Protein AF-A0A5C3NF71-F1 (afdb_monomer_lite)

Organism: NCBI:txid5364

Sequence (97 aa):
MARTNMRYGSNHGHPTTAIEKTVRPSHRKGVQSKKTTFVRSVIREVAGFSPYERRVMELLRNSKVSIVIRALVVGPLGLSRTMDRDMLGGESRMDSA

Foldseek 3Di:
DFADCDPDDPSHDDGDDDDDDDDDPVNCPPDDDPVNLVVVVVCCVVVPDDPVVVVLVVCVVVVVVVVSCCCQPVDPPNNVPPVVPVVPPPPDPDDDD

Structure (mmCIF, N/CA/C/O backbone):
data_AF-A0A5C3NF71-F1
#
_entry.id   AF-A0A5C3NF71-F1
#
loop_
_atom_site.group_PDB
_atom_site.id
_atom_site.type_symbol
_atom_site.label_atom_id
_atom_site.label_alt_id
_atom_site.label_comp_id
_atom_site.label_asym_id
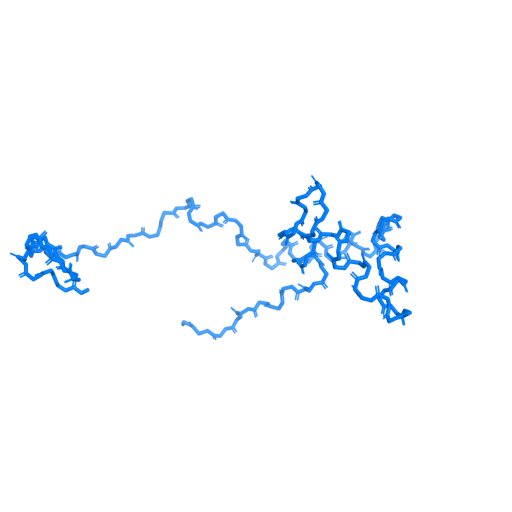_atom_site.label_entity_id
_atom_site.label_seq_id
_atom_site.pdbx_PDB_ins_code
_atom_site.Cartn_x
_atom_site.Cartn_y
_atom_site.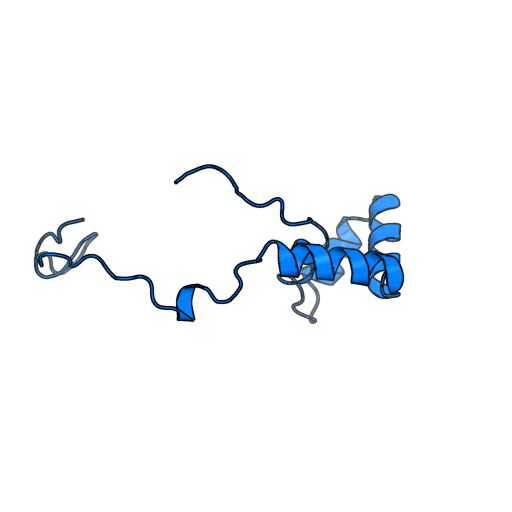Cartn_z
_atom_site.occupancy
_atom_site.B_iso_or_equiv
_atom_site.auth_seq_id
_atom_site.auth_comp_id
_atom_site.auth_asym_id
_atom_site.auth_atom_id
_atom_site.pdbx_PDB_model_num
ATOM 1 N N . MET A 1 1 ? -11.841 6.376 23.351 1.00 67.19 1 MET A N 1
ATOM 2 C CA . MET A 1 1 ? -11.364 7.331 24.373 1.00 67.19 1 MET A CA 1
ATOM 3 C C . MET A 1 1 ? -12.515 8.246 24.756 1.00 67.19 1 MET A C 1
ATOM 5 O O . MET A 1 1 ? -13.154 8.779 23.852 1.00 67.19 1 MET A O 1
ATOM 9 N N . ALA A 1 2 ? -12.819 8.381 26.047 1.00 78.88 2 ALA A N 1
ATOM 10 C CA . ALA A 1 2 ? -13.854 9.303 26.517 1.00 78.88 2 ALA A CA 1
ATOM 11 C C . ALA A 1 2 ? -13.391 10.763 26.343 1.00 78.88 2 ALA A C 1
ATOM 13 O O . ALA A 1 2 ? -12.205 11.055 26.502 1.00 78.88 2 ALA A O 1
ATOM 14 N N . ARG A 1 3 ? -14.311 11.665 25.976 1.00 86.31 3 ARG A N 1
ATOM 15 C CA . ARG A 1 3 ? -14.013 13.100 25.825 1.00 86.31 3 ARG A CA 1
ATOM 16 C C . ARG A 1 3 ? -14.035 13.806 27.179 1.00 86.31 3 ARG A C 1
ATOM 18 O O . ARG A 1 3 ? -14.844 13.462 28.031 1.00 86.31 3 ARG A O 1
ATOM 25 N N . THR A 1 4 ? -13.164 14.793 27.363 1.00 85.12 4 THR A N 1
ATOM 26 C CA . THR A 1 4 ? -12.869 15.424 28.664 1.00 85.12 4 THR A CA 1
ATOM 27 C C . THR A 1 4 ? -13.690 16.684 28.959 1.00 85.12 4 THR A C 1
A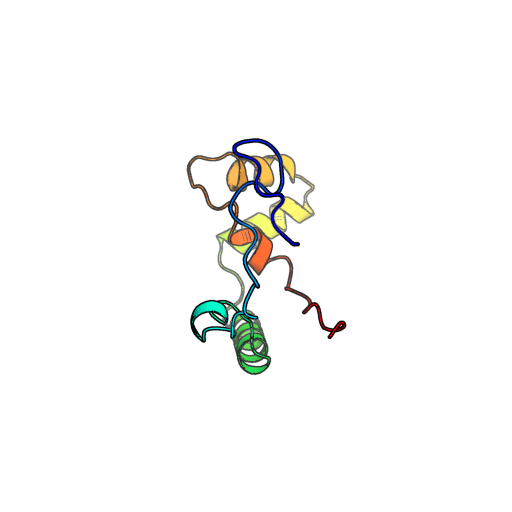TOM 29 O O . THR A 1 4 ? -13.377 17.404 29.900 1.00 85.12 4 THR A O 1
ATOM 32 N N . ASN A 1 5 ? -14.741 16.976 28.180 1.00 85.19 5 ASN A N 1
ATOM 33 C CA . ASN A 1 5 ? -15.589 18.172 28.324 1.00 85.19 5 ASN A CA 1
ATOM 34 C C . ASN A 1 5 ? -14.828 19.514 28.307 1.00 85.19 5 ASN A C 1
ATOM 36 O O . ASN A 1 5 ? -15.313 20.521 28.813 1.00 85.19 5 ASN A O 1
ATOM 40 N N . MET A 1 6 ? -13.625 19.540 27.732 1.00 88.69 6 MET A N 1
ATOM 41 C CA . MET A 1 6 ? -12.830 20.757 27.573 1.00 88.69 6 MET A CA 1
ATOM 42 C C . MET A 1 6 ? -13.089 21.396 26.205 1.00 88.69 6 MET A C 1
ATOM 44 O O . MET A 1 6 ? -13.404 20.695 25.241 1.00 88.69 6 MET A O 1
ATOM 48 N N . ARG A 1 7 ? -12.951 22.728 26.107 1.00 81.75 7 ARG A N 1
ATOM 49 C CA . ARG A 1 7 ? -13.132 23.487 24.851 1.00 81.75 7 ARG A CA 1
ATOM 50 C C . ARG A 1 7 ? -11.934 23.367 23.900 1.00 81.75 7 ARG A C 1
ATOM 52 O O . ARG A 1 7 ? -12.110 23.452 22.691 1.00 81.75 7 ARG A O 1
ATOM 59 N N . TYR A 1 8 ? -10.734 23.175 24.437 1.00 88.38 8 TYR A N 1
ATOM 60 C CA . TYR A 1 8 ? -9.474 23.048 23.700 1.00 88.38 8 TYR A CA 1
ATOM 61 C C . TYR A 1 8 ? -8.615 21.930 24.311 1.00 88.38 8 TYR A C 1
ATOM 63 O O . TYR A 1 8 ? -8.908 21.446 25.404 1.00 88.38 8 TYR A O 1
ATOM 71 N N . GLY A 1 9 ? -7.567 21.508 23.600 1.00 86.75 9 GLY A N 1
ATOM 72 C CA . GLY A 1 9 ? -6.698 20.395 24.000 1.00 86.75 9 GLY A CA 1
ATOM 73 C C . GLY A 1 9 ? -7.117 19.042 23.413 1.00 86.75 9 GLY A C 1
ATOM 74 O O . GLY A 1 9 ? -8.095 18.925 22.674 1.00 86.75 9 GLY A O 1
ATOM 75 N N . SER A 1 10 ? -6.345 17.997 23.696 1.00 86.25 10 SER A N 1
ATOM 76 C CA . SER A 1 10 ? -6.620 16.642 23.201 1.00 86.25 10 SER A CA 1
ATOM 77 C C . SER A 1 10 ? -7.875 16.046 23.857 1.00 86.25 10 SER A C 1
ATOM 79 O O . SER A 1 10 ? -8.126 16.267 25.038 1.00 86.25 10 SER A O 1
ATOM 81 N N . ASN A 1 11 ? -8.664 15.271 23.099 1.00 84.69 11 ASN A N 1
ATOM 82 C CA . ASN A 1 11 ? -9.947 14.683 23.536 1.00 84.69 11 ASN A CA 1
ATOM 83 C C . ASN A 1 11 ? -11.017 15.700 23.998 1.00 84.69 11 ASN A C 1
ATOM 85 O O . ASN A 1 11 ? -11.892 15.359 24.794 1.00 84.69 11 ASN A O 1
ATOM 89 N N . HIS A 1 12 ? -10.978 16.926 23.470 1.00 86.31 12 HIS A N 1
ATOM 90 C CA . HIS A 1 12 ? -11.985 17.961 23.709 1.00 86.31 12 HIS A CA 1
ATOM 91 C C . HIS A 1 12 ? -13.396 17.563 23.229 1.00 86.31 12 HIS A C 1
ATOM 93 O O . HIS A 1 12 ? -13.584 16.667 22.395 1.00 86.31 12 HIS A O 1
ATOM 99 N N . GLY A 1 13 ? -14.395 18.283 23.744 1.00 88.06 13 GLY A N 1
ATOM 100 C CA . GLY A 1 13 ? -15.809 18.118 23.409 1.00 88.06 13 GLY A CA 1
ATOM 101 C C . GLY A 1 13 ? -16.623 17.367 24.465 1.00 88.06 13 GLY A C 1
ATOM 102 O O . GLY A 1 13 ? -16.093 16.852 25.448 1.00 88.06 13 GLY A O 1
ATOM 103 N N . HIS A 1 14 ? -17.936 17.314 24.250 1.00 88.44 14 HIS A N 1
ATOM 104 C CA . HIS A 1 14 ? -18.886 16.745 25.203 1.00 88.44 14 HIS A CA 1
ATOM 105 C C . HIS A 1 14 ? -18.669 15.226 25.402 1.00 88.44 14 HIS A C 1
ATOM 107 O O . HIS A 1 14 ? -18.569 14.491 24.404 1.00 88.44 14 HIS A O 1
ATOM 113 N N . PRO A 1 15 ? -18.585 14.736 26.658 1.00 87.62 15 PRO A N 1
ATOM 114 C CA . PRO A 1 15 ? -18.476 13.313 26.955 1.00 87.62 15 PRO A CA 1
ATOM 115 C C . PRO A 1 15 ? -19.711 12.587 26.426 1.00 87.62 15 PRO A C 1
ATOM 117 O O . PRO A 1 15 ? -20.830 12.812 26.866 1.00 87.62 15 PRO A O 1
ATOM 120 N N . THR A 1 16 ? -19.491 11.721 25.445 1.00 86.69 16 THR A N 1
ATOM 121 C CA . THR A 1 16 ? -20.534 10.955 24.760 1.00 86.69 16 THR A CA 1
ATOM 122 C C . THR A 1 16 ? -20.180 9.477 24.812 1.00 86.69 16 THR A C 1
ATOM 124 O O . THR A 1 16 ? -19.009 9.109 24.675 1.00 86.69 16 THR A O 1
ATOM 127 N N . THR A 1 17 ? -21.184 8.620 24.996 1.00 86.94 17 THR A N 1
ATOM 128 C CA . THR A 1 17 ? -21.029 7.167 24.874 1.00 86.94 17 THR A CA 1
ATOM 129 C C . THR A 1 17 ? -20.833 6.827 23.400 1.00 86.94 17 THR A C 1
ATOM 131 O O . THR A 1 17 ? -21.750 6.969 22.589 1.00 86.94 17 THR A O 1
ATOM 134 N N . ALA A 1 18 ? -19.614 6.444 23.025 1.00 82.75 18 ALA A N 1
ATOM 135 C CA . ALA A 1 18 ? -19.315 6.096 21.644 1.00 82.75 18 ALA A CA 1
ATOM 136 C C . ALA A 1 18 ? -19.986 4.765 21.281 1.00 82.75 18 ALA A C 1
ATOM 138 O O . ALA A 1 18 ? -19.731 3.748 21.917 1.00 82.75 18 ALA A O 1
ATOM 139 N N . ILE A 1 19 ? -20.815 4.782 20.239 1.00 86.94 19 ILE A N 1
ATOM 140 C CA . ILE A 1 19 ? -21.389 3.572 19.647 1.00 86.94 19 ILE A CA 1
ATOM 141 C C . ILE A 1 19 ? -20.330 2.937 18.744 1.00 86.94 19 ILE A C 1
ATOM 143 O O . ILE A 1 19 ? -19.688 3.632 17.945 1.00 86.94 19 ILE A O 1
ATOM 147 N N . GLU A 1 20 ? -20.157 1.622 18.850 1.00 85.00 20 GLU A N 1
ATOM 148 C CA . GLU A 1 20 ? -19.288 0.871 17.949 1.00 85.00 20 GLU A CA 1
ATOM 149 C C . GLU A 1 20 ? -19.783 1.008 16.506 1.00 85.00 20 GLU A C 1
ATOM 151 O O . GLU A 1 20 ? -20.929 0.703 16.168 1.00 85.00 20 GLU A O 1
ATOM 156 N N . LYS A 1 21 ? -18.920 1.533 15.633 1.00 84.62 21 LYS A N 1
ATOM 157 C CA . LYS A 1 21 ? -19.277 1.757 14.233 1.00 84.62 21 LYS A CA 1
ATOM 158 C C . LYS A 1 21 ? -19.231 0.435 13.484 1.00 84.62 21 LYS A C 1
ATOM 160 O O . LYS A 1 21 ? -18.167 -0.165 13.349 1.00 84.62 21 LYS A O 1
ATOM 165 N N . THR A 1 22 ? -20.361 0.038 12.911 1.00 86.50 22 THR A N 1
ATOM 166 C CA . THR A 1 22 ? -20.411 -1.104 11.998 1.00 86.50 22 THR A CA 1
ATOM 167 C C . THR A 1 22 ? -19.599 -0.813 10.734 1.00 86.50 22 THR A C 1
ATOM 169 O O . THR A 1 22 ? -19.550 0.316 10.225 1.00 86.50 22 THR A O 1
ATOM 172 N N . VAL A 1 23 ? -18.920 -1.839 10.218 1.00 88.19 23 VAL A N 1
ATOM 173 C CA . VAL A 1 23 ? -18.101 -1.697 9.013 1.00 88.19 23 VAL A CA 1
ATOM 174 C C . VAL A 1 23 ? -19.017 -1.554 7.803 1.00 88.19 23 VAL A C 1
ATOM 176 O O . VAL A 1 23 ? -19.740 -2.477 7.431 1.00 88.19 23 VAL A O 1
ATOM 179 N N . ARG A 1 24 ? -18.961 -0.390 7.156 1.00 88.62 24 ARG A N 1
ATOM 180 C CA . ARG A 1 24 ? -19.710 -0.129 5.926 1.00 88.62 24 ARG A CA 1
ATOM 181 C C . ARG A 1 24 ? -19.098 -0.912 4.759 1.00 88.62 24 ARG A C 1
ATOM 183 O O . ARG A 1 24 ? -17.871 -0.962 4.653 1.00 88.62 24 ARG A O 1
ATOM 190 N N . PRO A 1 25 ? -19.902 -1.443 3.819 1.00 87.50 25 PRO A N 1
ATOM 191 C CA . PRO A 1 25 ? -19.379 -2.117 2.629 1.00 87.50 25 PRO A CA 1
ATOM 192 C C . PRO A 1 25 ? -18.415 -1.253 1.803 1.00 87.50 25 PRO A C 1
ATOM 194 O O . PRO A 1 25 ? -17.462 -1.774 1.231 1.00 87.50 25 PRO A O 1
ATOM 197 N N . SER A 1 26 ? -18.591 0.073 1.803 1.00 88.69 26 SER A N 1
ATOM 198 C CA . SER A 1 26 ? -17.674 1.015 1.146 1.00 88.69 26 SER A CA 1
ATOM 199 C C . SER A 1 26 ? -16.241 0.960 1.690 1.00 88.69 26 SER A C 1
ATOM 201 O O . SER A 1 26 ? -15.303 1.211 0.937 1.00 88.69 26 SER A O 1
ATOM 203 N N . HIS A 1 27 ? -16.045 0.573 2.956 1.00 86.88 27 HIS A N 1
ATOM 204 C CA . HIS A 1 27 ? -14.716 0.415 3.557 1.00 86.88 27 HIS A CA 1
ATOM 205 C C . HIS A 1 27 ? -13.968 -0.812 3.012 1.00 86.88 27 HIS A C 1
ATOM 207 O O . HIS A 1 27 ? -12.753 -0.891 3.146 1.00 86.88 27 HIS A O 1
ATOM 213 N N . ARG A 1 28 ? -14.666 -1.763 2.369 1.00 84.00 28 ARG A N 1
ATOM 214 C CA . ARG A 1 28 ? -14.048 -2.946 1.743 1.00 84.00 28 ARG A CA 1
ATOM 215 C C . ARG A 1 28 ? -13.429 -2.641 0.371 1.00 84.00 28 ARG A C 1
ATOM 217 O O . ARG A 1 28 ? -12.810 -3.516 -0.234 1.00 84.00 28 ARG A O 1
ATOM 224 N N . LYS A 1 29 ? -13.580 -1.414 -0.145 1.00 85.94 29 LYS A N 1
ATOM 225 C CA . LYS A 1 29 ? -12.995 -1.000 -1.427 1.00 85.94 29 LYS A CA 1
ATOM 226 C C . LYS A 1 29 ? -11.465 -1.031 -1.345 1.00 85.94 29 LYS A C 1
ATOM 228 O O . LYS A 1 29 ? -10.872 -0.386 -0.491 1.00 85.94 29 LYS A O 1
ATOM 233 N N . GLY A 1 30 ? -10.831 -1.747 -2.274 1.00 83.50 30 GLY A N 1
ATOM 234 C CA . GLY A 1 30 ? -9.369 -1.866 -2.359 1.00 83.50 30 GLY A CA 1
ATOM 235 C C . GLY A 1 30 ? -8.778 -3.081 -1.639 1.00 83.50 30 GLY A C 1
ATOM 236 O O . GLY A 1 30 ? -7.584 -3.333 -1.785 1.00 83.50 30 GLY A O 1
ATOM 237 N N . VAL A 1 31 ? -9.593 -3.866 -0.926 1.00 86.44 31 VAL A N 1
ATOM 238 C CA . VAL A 1 31 ? -9.151 -5.135 -0.333 1.00 86.44 31 VAL A CA 1
ATOM 239 C C . VAL A 1 31 ? -8.896 -6.155 -1.442 1.00 86.44 31 VAL A C 1
ATOM 241 O O . VAL A 1 31 ? -9.742 -6.379 -2.311 1.00 86.44 31 VAL A O 1
ATOM 244 N N . GLN A 1 32 ? -7.722 -6.782 -1.417 1.00 85.75 32 GLN A N 1
ATOM 245 C CA . GLN A 1 32 ? -7.386 -7.852 -2.350 1.00 85.75 32 GLN A CA 1
ATOM 246 C C . GLN A 1 32 ? -7.994 -9.166 -1.857 1.00 85.75 32 GLN A C 1
ATOM 248 O O . GLN A 1 32 ? -7.756 -9.599 -0.735 1.00 85.75 32 GLN A O 1
ATOM 253 N N . SER A 1 33 ? -8.798 -9.799 -2.705 1.00 89.06 33 SER A N 1
ATOM 254 C CA . SER A 1 33 ? -9.324 -11.143 -2.465 1.00 89.06 33 SER A CA 1
ATOM 255 C C . SER A 1 33 ? -8.364 -12.190 -3.031 1.00 89.06 33 SER A C 1
ATOM 257 O O . SER A 1 33 ? -7.728 -11.946 -4.058 1.00 89.06 33 SER A O 1
ATOM 259 N N . LYS A 1 34 ? -8.335 -13.396 -2.449 1.00 90.56 34 LYS A N 1
ATOM 260 C CA . LYS A 1 34 ? -7.510 -14.524 -2.939 1.00 90.56 34 LYS A CA 1
A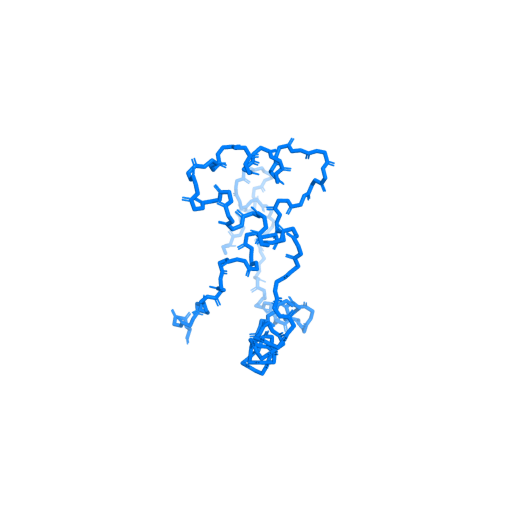TOM 261 C C . LYS A 1 34 ? -7.685 -14.763 -4.448 1.00 90.56 34 LYS A C 1
ATOM 263 O O . LYS A 1 34 ? -6.709 -14.871 -5.182 1.00 90.56 34 LYS A O 1
ATOM 268 N N . LYS A 1 35 ? -8.933 -14.706 -4.933 1.00 90.19 35 LYS A N 1
ATOM 269 C CA . LYS A 1 35 ? -9.269 -14.794 -6.366 1.00 90.19 35 LYS A CA 1
ATOM 270 C C . LYS A 1 35 ? -8.645 -13.668 -7.196 1.00 90.19 35 LYS A C 1
ATOM 272 O O . LYS A 1 35 ? -8.115 -13.925 -8.268 1.00 90.19 35 LYS A O 1
ATOM 277 N N . THR A 1 36 ? -8.713 -12.420 -6.729 1.00 88.31 36 THR A N 1
ATOM 278 C CA . THR A 1 36 ? -8.182 -11.275 -7.488 1.00 88.31 36 THR A CA 1
ATOM 279 C C . THR A 1 36 ? -6.661 -11.297 -7.570 1.00 88.31 36 THR A C 1
ATOM 281 O O . THR A 1 36 ? -6.119 -10.901 -8.594 1.00 88.31 36 THR A O 1
ATOM 284 N N . THR A 1 37 ? -5.977 -11.782 -6.532 1.00 89.31 37 THR A N 1
ATOM 285 C CA . THR A 1 37 ? -4.518 -11.940 -6.551 1.00 89.31 37 THR A CA 1
ATOM 286 C C . THR A 1 37 ? -4.104 -13.044 -7.521 1.00 89.31 37 THR A C 1
ATOM 288 O O . THR A 1 37 ? -3.240 -12.805 -8.356 1.00 89.31 37 THR A O 1
ATOM 291 N N . PHE A 1 38 ? -4.788 -14.193 -7.496 1.00 91.69 38 PHE A N 1
ATOM 292 C CA . PHE A 1 38 ? -4.543 -15.299 -8.429 1.00 91.69 38 PHE A CA 1
ATOM 293 C C . PHE A 1 38 ? -4.766 -14.901 -9.896 1.00 91.69 38 PHE A C 1
ATOM 295 O O . PHE A 1 38 ? -3.929 -15.144 -10.754 1.00 91.69 38 PHE A O 1
ATOM 302 N N . VAL A 1 39 ? -5.869 -14.214 -10.202 1.00 91.31 39 VAL A N 1
ATOM 303 C CA . VAL A 1 39 ? -6.127 -13.755 -11.578 1.00 91.31 39 VAL A CA 1
ATOM 304 C C . VAL A 1 39 ? -5.065 -12.745 -12.032 1.00 91.31 39 VAL A C 1
ATOM 306 O O . VAL A 1 39 ? -4.623 -12.789 -13.177 1.00 91.31 39 VAL A O 1
ATOM 309 N N . ARG A 1 40 ? -4.614 -11.850 -11.142 1.00 88.69 40 ARG A N 1
ATOM 310 C CA . ARG A 1 40 ? -3.554 -10.881 -11.461 1.00 88.69 40 ARG A CA 1
ATOM 311 C C . ARG A 1 40 ? -2.194 -11.539 -11.688 1.00 88.69 40 ARG A C 1
ATOM 313 O O . ARG A 1 40 ? -1.473 -11.051 -12.551 1.00 88.69 40 ARG A O 1
ATOM 320 N N . SER A 1 41 ? -1.838 -12.604 -10.962 1.00 87.38 41 SER A N 1
ATOM 321 C CA . SER A 1 41 ? -0.575 -13.318 -11.203 1.00 87.38 41 SER A CA 1
ATOM 322 C C . SER A 1 41 ? -0.578 -13.992 -12.574 1.00 87.38 41 SER A C 1
ATOM 324 O O . SER A 1 41 ? 0.340 -13.761 -13.352 1.00 87.38 41 SER A O 1
ATOM 326 N N . VAL A 1 42 ? -1.666 -14.686 -12.929 1.00 93.00 42 VAL A N 1
ATOM 327 C CA . VAL A 1 42 ? -1.816 -15.332 -14.247 1.00 93.00 42 VAL A CA 1
ATOM 328 C C . VAL A 1 42 ? -1.726 -14.314 -15.389 1.00 93.00 42 VAL A C 1
ATOM 330 O O . VAL A 1 42 ? -1.023 -14.534 -16.370 1.00 93.00 42 VAL A O 1
ATOM 333 N N . ILE A 1 43 ? -2.395 -13.162 -15.267 1.00 89.38 43 ILE A N 1
ATOM 334 C CA . ILE A 1 43 ? -2.330 -12.115 -16.302 1.00 89.38 43 ILE A CA 1
ATOM 335 C C . ILE A 1 43 ? -0.907 -11.561 -16.444 1.00 89.38 43 ILE A C 1
ATOM 337 O O . ILE A 1 43 ? -0.459 -11.336 -17.567 1.00 89.38 43 ILE A O 1
ATOM 341 N N . ARG A 1 44 ? -0.189 -11.349 -15.333 1.00 87.25 44 ARG A N 1
ATOM 342 C CA . ARG A 1 44 ? 1.200 -10.859 -15.357 1.00 87.25 44 ARG A CA 1
ATOM 343 C C . ARG A 1 44 ? 2.157 -11.862 -16.004 1.00 87.25 44 ARG A C 1
ATOM 345 O O . ARG A 1 44 ? 3.071 -11.438 -16.701 1.00 87.25 44 ARG A O 1
ATOM 352 N N . GLU A 1 45 ? 1.930 -13.160 -15.823 1.00 87.69 45 GLU A N 1
ATOM 353 C CA . GLU A 1 45 ? 2.710 -14.214 -16.486 1.00 87.69 45 GLU A CA 1
ATOM 354 C C . GLU A 1 45 ? 2.481 -14.237 -18.004 1.00 87.69 45 GLU A C 1
ATOM 356 O O . GLU A 1 45 ? 3.438 -14.345 -18.765 1.00 87.69 45 GLU A O 1
ATOM 361 N N . VAL A 1 46 ? 1.231 -14.083 -18.455 1.00 92.88 46 VAL A N 1
ATOM 362 C CA . VAL A 1 46 ? 0.878 -14.161 -19.885 1.00 92.88 46 VAL A CA 1
ATOM 363 C C . VAL A 1 46 ? 1.219 -12.876 -20.644 1.00 92.88 46 VAL A C 1
ATOM 365 O O . VAL A 1 46 ? 1.798 -12.929 -21.726 1.00 92.88 46 VAL A O 1
ATOM 368 N N . ALA A 1 47 ? 0.843 -11.712 -20.110 1.00 86.62 47 ALA A N 1
ATOM 369 C CA . ALA A 1 47 ? 1.031 -10.427 -20.788 1.00 86.62 47 ALA A CA 1
ATOM 370 C C . ALA A 1 47 ? 2.448 -9.854 -20.604 1.00 86.62 47 ALA A C 1
ATOM 372 O O . ALA A 1 47 ? 2.881 -9.004 -21.385 1.00 86.62 47 ALA A O 1
ATOM 373 N N . GLY A 1 48 ? 3.173 -10.315 -19.581 1.00 84.75 48 GLY A N 1
ATOM 374 C CA . GLY A 1 48 ? 4.490 -9.803 -19.228 1.00 84.75 48 GLY A CA 1
ATOM 375 C C . GLY A 1 48 ? 4.461 -8.346 -18.759 1.00 84.75 48 GLY A C 1
ATOM 376 O O . GLY A 1 48 ? 3.449 -7.827 -18.290 1.00 84.75 48 GLY A O 1
ATOM 377 N N . PHE A 1 49 ? 5.611 -7.680 -18.876 1.00 81.19 49 PHE A N 1
ATOM 378 C CA . PHE A 1 49 ? 5.811 -6.306 -18.414 1.00 81.19 49 PHE A CA 1
ATOM 379 C C . PHE A 1 49 ? 5.750 -5.293 -19.556 1.00 81.19 49 PHE A C 1
ATOM 381 O O . PHE A 1 49 ? 6.313 -5.498 -20.643 1.00 81.19 49 PHE A O 1
ATOM 388 N N . SER A 1 50 ? 5.163 -4.132 -19.269 1.00 80.31 50 SER A N 1
ATOM 389 C CA . SER A 1 50 ? 5.193 -2.996 -20.185 1.00 80.31 50 SER A CA 1
ATOM 390 C C . SER A 1 50 ? 6.639 -2.543 -20.462 1.00 80.31 50 SER A C 1
ATOM 392 O O . SER A 1 50 ? 7.547 -2.785 -19.655 1.00 80.31 50 SER A O 1
ATOM 394 N N . PRO A 1 51 ? 6.902 -1.876 -21.602 1.00 79.81 51 PRO A N 1
ATOM 395 C CA . PRO A 1 51 ? 8.242 -1.385 -21.932 1.00 79.81 51 PRO A CA 1
ATOM 396 C C . PRO A 1 51 ? 8.859 -0.499 -20.834 1.00 79.81 51 PRO A C 1
ATOM 398 O O . PRO A 1 51 ? 10.061 -0.573 -20.580 1.00 79.81 51 PRO A O 1
ATOM 401 N N . TYR A 1 52 ? 8.038 0.292 -20.137 1.00 79.75 52 TYR A N 1
ATOM 402 C CA . TYR A 1 52 ? 8.487 1.170 -19.054 1.00 79.75 52 TYR A CA 1
ATOM 403 C C . TYR A 1 52 ? 8.854 0.400 -17.784 1.00 79.75 52 TYR A C 1
ATOM 405 O O . TYR A 1 52 ? 9.877 0.689 -17.168 1.00 79.75 52 TYR A O 1
ATOM 413 N N . GLU A 1 53 ? 8.078 -0.620 -17.419 1.00 73.44 53 GLU A N 1
ATOM 414 C CA . GLU A 1 53 ? 8.375 -1.473 -16.262 1.00 73.44 53 GLU A CA 1
ATOM 415 C C . GLU A 1 53 ? 9.665 -2.271 -16.473 1.00 73.44 53 GLU A C 1
ATOM 417 O O . GLU A 1 53 ? 10.495 -2.360 -15.567 1.00 73.44 53 GLU A O 1
ATOM 422 N N . ARG A 1 54 ? 9.892 -2.773 -17.696 1.00 80.62 54 ARG A N 1
ATOM 423 C CA . ARG A 1 54 ? 11.158 -3.420 -18.081 1.00 80.62 54 ARG A CA 1
ATOM 424 C C . ARG A 1 54 ? 12.346 -2.474 -17.953 1.00 80.62 54 ARG A C 1
ATOM 426 O O . ARG A 1 54 ? 13.340 -2.832 -17.323 1.00 80.62 54 ARG A O 1
ATOM 433 N N . ARG A 1 55 ? 12.221 -1.245 -18.461 1.00 78.81 55 ARG A N 1
ATOM 434 C CA . ARG A 1 55 ? 13.286 -0.238 -18.373 1.00 78.81 55 ARG A CA 1
ATOM 435 C C . ARG A 1 55 ? 13.615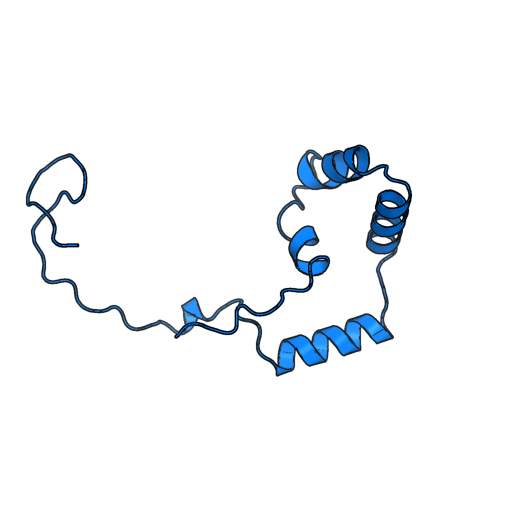 0.142 -16.930 1.00 78.81 55 ARG A C 1
ATOM 437 O O . ARG A 1 55 ? 14.785 0.308 -16.596 1.00 78.81 55 ARG A O 1
ATOM 444 N N . VAL A 1 56 ? 12.606 0.263 -16.069 1.00 78.56 56 VAL A N 1
ATOM 445 C CA . VAL A 1 56 ? 12.811 0.533 -14.639 1.00 78.56 56 VAL A CA 1
ATOM 446 C C . VAL A 1 56 ? 13.545 -0.633 -13.971 1.00 78.56 56 VAL A C 1
ATOM 448 O O . VAL A 1 56 ? 14.535 -0.397 -13.280 1.00 78.56 56 VAL A O 1
ATOM 451 N N . MET A 1 57 ? 13.145 -1.882 -14.233 1.00 80.25 57 MET A N 1
ATOM 452 C CA . MET A 1 57 ? 13.840 -3.063 -13.702 1.00 80.25 57 MET A CA 1
ATOM 453 C C . MET A 1 57 ? 15.309 -3.144 -14.145 1.00 80.25 57 MET A C 1
ATOM 455 O O . MET A 1 57 ? 16.172 -3.471 -13.335 1.00 80.25 57 MET A O 1
ATOM 459 N N . GLU A 1 58 ? 15.624 -2.821 -15.400 1.00 83.12 58 GLU A N 1
ATOM 460 C CA . GLU A 1 58 ? 17.009 -2.759 -15.893 1.00 83.12 58 GLU A CA 1
ATOM 461 C C . GLU A 1 58 ? 17.842 -1.688 -15.174 1.00 83.12 58 GLU A C 1
ATOM 463 O O . GLU A 1 58 ? 18.990 -1.925 -14.798 1.00 83.12 58 GLU A O 1
ATOM 468 N N . LEU A 1 59 ? 17.268 -0.500 -14.963 1.00 77.94 59 LEU A N 1
ATOM 469 C CA . LEU A 1 59 ? 17.949 0.599 -14.275 1.00 77.94 59 LEU A CA 1
ATOM 470 C C . LEU A 1 59 ? 18.212 0.283 -12.798 1.00 77.94 59 LEU A C 1
ATOM 472 O O . LEU A 1 59 ? 19.265 0.661 -12.278 1.00 77.94 59 LEU A O 1
ATOM 476 N N . LEU A 1 60 ? 17.289 -0.432 -12.148 1.00 78.31 60 LEU A N 1
ATOM 477 C CA . LEU A 1 60 ? 17.459 -0.918 -10.779 1.00 78.31 60 LEU A CA 1
ATOM 478 C C . LEU A 1 60 ? 18.572 -1.974 -10.680 1.00 78.31 60 LEU A C 1
ATOM 480 O O . LEU A 1 60 ? 19.382 -1.890 -9.762 1.00 78.31 60 LEU A O 1
ATOM 484 N N . ARG A 1 61 ? 18.684 -2.903 -11.644 1.00 81.25 61 ARG A N 1
ATOM 485 C CA . ARG A 1 61 ? 19.795 -3.882 -11.691 1.00 81.25 61 ARG A CA 1
ATOM 486 C C . ARG A 1 61 ? 21.166 -3.224 -11.855 1.00 81.25 61 ARG A C 1
ATOM 488 O O . ARG A 1 61 ? 22.146 -3.716 -11.314 1.00 81.25 61 ARG A O 1
ATOM 495 N N . ASN A 1 62 ? 21.227 -2.102 -12.569 1.00 81.25 62 ASN A N 1
ATOM 496 C CA . ASN A 1 62 ? 22.459 -1.350 -12.821 1.00 81.25 62 ASN A CA 1
ATOM 497 C C . ASN A 1 62 ? 22.806 -0.339 -11.706 1.00 81.25 62 ASN A C 1
ATOM 499 O O . ASN A 1 62 ? 23.600 0.575 -11.938 1.00 81.25 62 ASN A O 1
ATOM 503 N N . SER A 1 63 ? 22.179 -0.442 -10.527 1.00 71.00 63 SER A N 1
ATOM 504 C CA . SER A 1 63 ? 22.402 0.428 -9.359 1.00 71.00 63 SER A CA 1
ATOM 505 C C . SER A 1 63 ? 22.176 1.931 -9.606 1.00 71.00 63 SER A C 1
ATOM 507 O O . SER A 1 63 ? 22.596 2.768 -8.808 1.00 71.00 63 SER A O 1
ATOM 509 N N . LYS A 1 64 ? 21.454 2.317 -10.670 1.00 73.06 64 LYS A N 1
ATOM 510 C CA . LYS A 1 64 ? 21.089 3.719 -10.976 1.00 73.06 64 LYS A CA 1
ATOM 511 C C . LYS A 1 64 ? 19.775 4.121 -10.299 1.00 73.06 64 LYS A C 1
ATOM 513 O O . LYS A 1 64 ? 18.903 4.753 -10.899 1.00 73.06 64 LYS A O 1
ATOM 518 N N . VAL A 1 65 ? 19.646 3.751 -9.027 1.00 65.00 65 VAL A N 1
ATOM 519 C CA . VAL A 1 65 ? 18.418 3.880 -8.229 1.00 65.00 65 VAL A CA 1
ATOM 520 C C . VAL A 1 65 ? 18.007 5.349 -8.055 1.00 65.00 65 VAL A C 1
ATOM 522 O O . VAL A 1 65 ? 16.824 5.673 -8.109 1.00 65.00 65 VAL A O 1
ATOM 525 N N . SER A 1 66 ? 18.968 6.272 -7.952 1.00 65.19 66 SER A N 1
ATOM 526 C CA . SER A 1 66 ? 18.711 7.709 -7.765 1.00 65.19 66 SER A CA 1
ATOM 527 C C . SER A 1 66 ? 18.026 8.384 -8.962 1.00 65.19 66 SER A C 1
ATOM 529 O O . SER A 1 66 ? 17.176 9.254 -8.774 1.00 65.19 66 SER A O 1
ATOM 531 N N . ILE A 1 67 ? 18.341 7.966 -10.192 1.00 64.38 67 ILE A N 1
ATOM 532 C CA . ILE A 1 67 ? 17.727 8.503 -11.420 1.00 64.38 67 ILE A CA 1
ATOM 533 C C . ILE A 1 67 ? 16.280 8.015 -11.539 1.00 64.38 67 ILE A C 1
ATOM 535 O O . ILE A 1 67 ? 15.394 8.786 -11.903 1.00 64.38 67 ILE A O 1
ATOM 539 N N . VAL A 1 68 ? 16.038 6.752 -11.174 1.00 63.25 68 VAL A N 1
ATOM 540 C CA . VAL A 1 68 ? 14.702 6.145 -11.148 1.00 63.25 68 VAL A CA 1
ATOM 541 C C . VAL A 1 68 ? 13.831 6.820 -10.090 1.00 63.25 68 VAL A C 1
ATOM 543 O O . VAL A 1 68 ? 12.748 7.296 -10.417 1.00 63.25 68 VAL A O 1
ATOM 546 N N . ILE A 1 69 ? 14.322 6.955 -8.854 1.00 63.69 69 ILE A N 1
ATOM 547 C CA . ILE A 1 69 ? 13.594 7.644 -7.777 1.00 63.69 69 ILE A CA 1
ATOM 548 C C . ILE A 1 69 ? 13.276 9.083 -8.188 1.00 63.69 69 ILE A C 1
ATOM 550 O O . ILE A 1 69 ? 12.147 9.533 -8.026 1.00 63.69 69 ILE A O 1
ATOM 554 N N . ARG A 1 70 ? 14.223 9.814 -8.784 1.00 58.28 70 ARG A N 1
ATOM 555 C CA . ARG A 1 70 ? 13.969 11.195 -9.213 1.00 58.28 70 ARG A CA 1
ATOM 556 C C . ARG A 1 70 ? 12.926 11.283 -10.331 1.00 58.28 70 ARG A C 1
ATOM 558 O O . ARG A 1 70 ? 12.081 12.170 -10.278 1.00 58.28 70 ARG A O 1
ATOM 565 N N . ALA A 1 71 ? 12.954 10.379 -11.309 1.00 60.22 71 ALA A N 1
ATOM 566 C CA . ALA A 1 71 ? 11.986 10.360 -12.408 1.00 60.22 71 ALA A CA 1
ATOM 567 C C . ALA A 1 71 ? 10.572 9.958 -11.955 1.00 60.22 71 ALA A C 1
ATOM 569 O O . ALA A 1 71 ? 9.594 10.521 -12.442 1.00 60.22 71 ALA A O 1
ATOM 570 N N . LEU A 1 72 ? 10.467 9.011 -11.019 1.00 60.94 72 LEU A N 1
ATOM 571 C CA . LEU A 1 72 ? 9.188 8.465 -10.558 1.00 60.94 72 LEU A CA 1
ATOM 572 C C . LEU A 1 72 ? 8.572 9.259 -9.399 1.00 60.94 72 LEU A C 1
ATOM 574 O O . LEU A 1 72 ? 7.356 9.432 -9.360 1.00 60.94 72 LEU A O 1
ATOM 578 N N . VAL A 1 73 ? 9.400 9.744 -8.466 1.00 55.72 73 VAL A N 1
ATOM 579 C CA . VAL A 1 73 ? 8.958 10.372 -7.208 1.00 55.72 73 VAL A CA 1
ATOM 580 C C . VAL A 1 73 ? 8.984 11.898 -7.274 1.00 55.72 73 VAL A C 1
ATOM 582 O O . VAL A 1 73 ? 8.098 12.542 -6.719 1.00 55.72 73 VAL A O 1
ATOM 585 N N . VAL A 1 74 ? 9.992 12.476 -7.938 1.00 54.69 74 VAL A N 1
ATOM 586 C CA . VAL A 1 74 ? 10.286 13.927 -7.917 1.00 54.69 74 VAL A CA 1
ATOM 587 C C . VAL A 1 74 ? 9.945 14.611 -9.257 1.00 54.69 74 VAL A C 1
ATOM 589 O O . VAL A 1 74 ? 10.001 15.833 -9.369 1.00 54.69 74 VAL A O 1
ATOM 592 N N . GLY A 1 75 ? 9.578 13.840 -10.285 1.00 53.03 75 GLY A N 1
ATOM 593 C CA . GLY A 1 75 ? 9.198 14.337 -11.609 1.00 53.03 75 GLY A CA 1
ATOM 594 C C . GLY A 1 75 ? 7.744 14.835 -11.699 1.00 53.03 75 GLY A C 1
ATOM 595 O O . GLY A 1 75 ? 6.911 14.492 -10.860 1.00 53.03 75 GLY A O 1
ATOM 596 N N . PRO A 1 76 ? 7.393 15.592 -12.757 1.00 44.19 76 PRO A N 1
ATOM 597 C CA . PRO A 1 76 ? 6.091 16.262 -12.902 1.00 44.19 76 PRO A CA 1
ATOM 598 C C . PRO A 1 76 ? 4.897 15.313 -13.118 1.00 44.19 76 PRO A C 1
ATOM 600 O O . PRO A 1 76 ? 3.762 15.771 -13.206 1.00 44.19 76 PRO A O 1
ATOM 603 N N . LEU A 1 77 ? 5.132 14.001 -13.223 1.00 50.16 77 LEU A N 1
ATOM 604 C CA . LEU A 1 77 ? 4.112 13.008 -13.568 1.00 50.16 77 LEU A CA 1
ATOM 605 C C . LEU A 1 77 ? 3.341 12.460 -12.351 1.00 50.16 77 LEU A C 1
ATOM 607 O O . LEU A 1 77 ? 2.301 11.838 -12.536 1.00 50.16 77 LEU A O 1
ATOM 611 N N . GLY A 1 78 ? 3.792 12.698 -11.112 1.00 49.97 78 GLY A N 1
ATOM 612 C CA . GLY A 1 78 ? 2.998 12.398 -9.907 1.00 49.97 78 GLY A CA 1
ATOM 613 C C . GLY A 1 78 ? 2.628 10.917 -9.698 1.00 49.97 78 GLY A C 1
ATOM 614 O O . GLY A 1 78 ? 1.604 10.626 -9.081 1.00 49.97 78 GLY A O 1
ATOM 615 N N . LEU A 1 79 ? 3.436 9.969 -10.192 1.00 50.88 79 LEU A N 1
ATOM 616 C CA . LEU A 1 79 ? 3.147 8.522 -10.144 1.00 50.88 79 LEU A CA 1
ATOM 617 C C . LEU A 1 79 ? 3.516 7.816 -8.816 1.00 50.88 79 LEU A C 1
ATOM 619 O O . LEU A 1 79 ? 3.400 6.595 -8.702 1.00 50.88 79 LEU A O 1
ATOM 623 N N . SER A 1 80 ? 3.897 8.553 -7.773 1.00 49.34 80 SER A N 1
ATOM 624 C CA . SER A 1 80 ? 4.606 8.026 -6.592 1.00 49.34 80 SER A CA 1
ATOM 625 C C . SER A 1 80 ? 3.842 7.049 -5.682 1.00 49.34 80 SER A C 1
ATOM 627 O O . SER A 1 80 ? 4.410 6.569 -4.712 1.00 49.34 80 SER A O 1
ATOM 629 N N . ARG A 1 81 ? 2.556 6.752 -5.916 1.00 50.28 81 ARG A N 1
ATOM 630 C CA . ARG A 1 81 ? 1.775 5.829 -5.053 1.00 50.28 81 ARG A CA 1
ATOM 631 C C . ARG A 1 81 ? 1.331 4.538 -5.729 1.00 50.28 81 ARG A C 1
ATOM 633 O O . ARG A 1 81 ? 0.885 3.623 -5.032 1.00 50.28 81 ARG A O 1
ATOM 640 N N . THR A 1 82 ? 1.379 4.476 -7.056 1.00 50.56 82 THR A N 1
ATOM 641 C CA . THR A 1 82 ? 0.877 3.330 -7.823 1.00 50.56 82 THR A CA 1
ATOM 642 C C . THR A 1 82 ? 1.990 2.336 -8.132 1.00 50.56 82 THR A C 1
ATOM 644 O O . THR A 1 82 ? 1.779 1.142 -7.960 1.00 50.56 82 THR A O 1
ATOM 647 N N . MET A 1 83 ? 3.191 2.812 -8.477 1.00 47.56 83 MET A N 1
ATOM 648 C CA . MET A 1 83 ? 4.280 1.949 -8.957 1.00 47.56 83 MET A CA 1
ATOM 649 C C . MET A 1 83 ? 4.913 1.067 -7.869 1.00 47.56 83 MET A C 1
ATOM 651 O O . MET A 1 83 ? 5.102 -0.126 -8.100 1.00 47.56 83 MET A O 1
ATOM 655 N N . ASP A 1 84 ? 5.157 1.597 -6.664 1.00 47.44 84 ASP A N 1
ATOM 656 C CA . ASP A 1 84 ? 5.728 0.808 -5.554 1.00 47.44 84 ASP A CA 1
ATOM 657 C C . ASP A 1 84 ? 4.821 -0.362 -5.147 1.00 47.44 84 ASP A C 1
ATOM 659 O O . ASP A 1 84 ? 5.299 -1.426 -4.759 1.00 47.44 84 ASP A O 1
ATOM 663 N N . ARG A 1 85 ? 3.498 -0.189 -5.277 1.00 50.91 85 ARG A N 1
ATOM 664 C CA . ARG A 1 85 ? 2.502 -1.194 -4.883 1.00 50.91 85 ARG A CA 1
ATOM 665 C C . ARG A 1 85 ? 2.410 -2.365 -5.865 1.00 50.91 85 ARG A C 1
ATOM 667 O O . ARG A 1 85 ? 1.999 -3.451 -5.469 1.00 50.91 85 ARG A O 1
ATOM 674 N N . ASP A 1 86 ? 2.752 -2.139 -7.131 1.00 52.25 86 ASP A N 1
ATOM 675 C CA . ASP A 1 86 ? 2.723 -3.176 -8.164 1.00 52.25 86 ASP A CA 1
ATOM 676 C C . ASP A 1 86 ? 4.028 -3.984 -8.224 1.00 52.25 86 ASP A C 1
ATOM 678 O O . ASP A 1 86 ? 3.977 -5.163 -8.591 1.00 52.25 86 ASP A O 1
ATOM 682 N N . MET A 1 87 ? 5.148 -3.371 -7.814 1.00 44.31 87 MET A N 1
ATOM 683 C CA . MET A 1 87 ? 6.489 -3.970 -7.758 1.00 44.31 87 MET A CA 1
ATOM 684 C C . MET A 1 87 ? 6.760 -4.728 -6.452 1.00 44.31 87 MET A C 1
ATOM 686 O O . MET A 1 87 ? 7.321 -5.821 -6.483 1.00 44.31 87 MET A O 1
ATOM 690 N N . LEU A 1 88 ? 6.336 -4.191 -5.304 1.00 46.59 88 LEU A N 1
ATOM 691 C CA . LEU A 1 88 ? 6.353 -4.916 -4.036 1.00 46.59 88 LEU A CA 1
ATOM 692 C C . LEU A 1 88 ? 5.046 -5.691 -3.945 1.00 46.59 88 LEU A C 1
ATOM 694 O O . LEU A 1 88 ? 4.036 -5.169 -3.470 1.00 46.59 88 LEU A O 1
ATOM 698 N N . GLY A 1 89 ? 5.061 -6.918 -4.475 1.00 46.34 89 GLY A N 1
ATOM 699 C CA . GLY A 1 89 ? 3.979 -7.879 -4.305 1.00 46.34 89 GLY A CA 1
ATOM 700 C C . GLY A 1 89 ? 3.497 -7.823 -2.862 1.00 46.34 89 GLY A C 1
ATOM 701 O O . GLY A 1 89 ? 4.253 -8.117 -1.942 1.00 46.34 89 GLY A O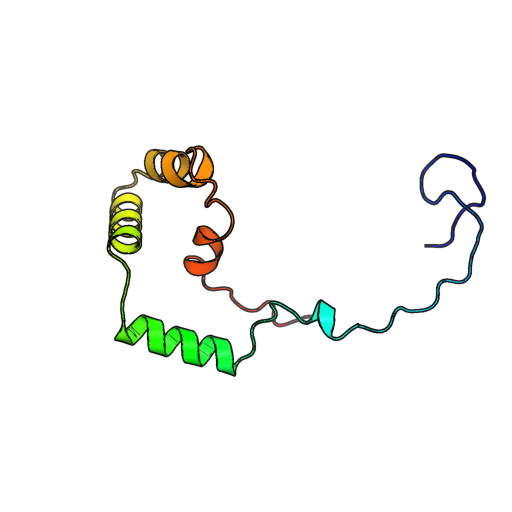 1
ATOM 702 N N . GLY A 1 90 ? 2.271 -7.334 -2.677 1.00 44.50 90 GLY A N 1
ATOM 703 C CA . GLY A 1 90 ? 1.676 -7.173 -1.365 1.00 44.50 90 GLY A CA 1
ATOM 704 C C . GLY A 1 90 ? 1.478 -8.542 -0.742 1.00 44.50 90 GLY A C 1
ATOM 705 O O . GLY A 1 90 ? 0.410 -9.131 -0.908 1.00 44.50 90 GLY A O 1
ATOM 706 N N . GLU A 1 91 ? 2.501 -9.026 -0.038 1.00 42.12 91 GLU A N 1
ATOM 707 C CA . GLU A 1 91 ? 2.351 -10.044 0.981 1.00 42.12 91 GLU A CA 1
ATOM 708 C C . GLU A 1 91 ? 1.246 -9.549 1.898 1.00 42.12 91 GLU A C 1
ATOM 710 O O . GLU A 1 91 ? 1.310 -8.497 2.547 1.00 42.12 91 GLU A O 1
ATOM 715 N N . SER A 1 92 ? 0.143 -10.280 1.819 1.00 44.41 92 SER A N 1
ATOM 716 C CA . SER A 1 92 ? -0.966 -10.149 2.722 1.00 44.41 92 SER A CA 1
ATOM 717 C C . SER A 1 92 ? -0.397 -10.171 4.129 1.00 44.41 92 SER A C 1
ATOM 719 O O . SER A 1 92 ? 0.154 -11.185 4.551 1.00 44.41 92 SER A O 1
ATOM 721 N N . ARG A 1 93 ? -0.594 -9.068 4.855 1.00 43.78 93 ARG A N 1
ATOM 722 C CA . ARG A 1 93 ? -0.747 -9.085 6.308 1.00 43.78 93 ARG A CA 1
ATOM 723 C C . ARG A 1 93 ? -1.926 -10.009 6.636 1.00 43.78 93 ARG A C 1
ATOM 725 O O . ARG A 1 93 ? -3.044 -9.556 6.856 1.00 43.78 93 ARG A O 1
ATOM 732 N N . MET A 1 94 ? -1.699 -11.308 6.493 1.00 47.41 94 MET A N 1
ATOM 733 C CA . MET A 1 94 ? -2.377 -12.340 7.245 1.00 47.41 94 MET A CA 1
ATOM 734 C C . MET A 1 94 ? -1.689 -12.372 8.607 1.00 47.41 94 MET A C 1
ATOM 736 O O . MET A 1 94 ? -0.494 -12.108 8.701 1.00 47.41 94 MET A O 1
ATOM 740 N N . ASP A 1 95 ? -2.491 -12.629 9.628 1.00 42.88 95 ASP A N 1
ATOM 741 C CA . ASP A 1 95 ? -2.120 -12.760 11.036 1.00 42.88 95 ASP A CA 1
ATOM 742 C C . ASP A 1 95 ? -2.124 -11.448 11.825 1.00 42.88 95 ASP A C 1
ATOM 744 O O . ASP A 1 95 ? -1.095 -10.843 12.116 1.00 42.88 95 ASP A O 1
ATOM 748 N N . SER A 1 96 ? -3.334 -10.995 12.175 1.00 36.66 96 SER A N 1
ATOM 749 C CA . SER A 1 96 ? -3.752 -10.781 13.577 1.00 36.66 96 SER A CA 1
ATOM 750 C C . SER A 1 96 ? -5.166 -10.179 13.647 1.00 36.66 96 SER A C 1
ATOM 752 O O . SER A 1 96 ? -5.348 -8.962 13.635 1.00 36.66 96 SER A O 1
ATOM 754 N N . ALA A 1 97 ? -6.169 -11.059 13.704 1.00 35.94 97 ALA A N 1
ATOM 755 C CA . ALA A 1 97 ? -7.473 -10.852 14.343 1.00 35.94 97 ALA A CA 1
ATOM 756 C C . ALA A 1 97 ? -8.083 -12.224 14.649 1.00 35.94 97 ALA A C 1
ATOM 758 O O . ALA A 1 97 ? -8.094 -13.060 13.716 1.00 35.94 97 ALA A O 1
#

InterPro domains:
  IPR000509 Large ribosomal subunit protein eL36 [PF01158] (3-64)
  IPR000509 Large ribosomal subunit protein eL36 [PS01190] (51-61)
  IPR000509 Large ribosomal subunit protein eL36 [PTHR10114] (3-64)
  IPR038097 Large ribosomal subunit protein eL36 domain superfamily [G3DSA:1.10.10.1760] (1-72)

Radius of gyration: 21.86 Å; chains: 1; bounding box: 44×39×51 Å

Secondary structure (DSSP, 8-state):
------SSSTT-S----PPPPP--GGGGTTPPPHHHHHHHHHHHHHH---HHHHHHHHHHHTT-HHHHHHHHHSSTT--TTTHHHHHS---------

pLDDT: mean 73.24, std 17.13, range [35.94, 93.0]